Protein AF-A0A183ER41-F1 (afdb_monomer_lite)

Sequence (78 aa):
MLLLLLHEVVGCCLLAVLSEALVQSDLQRRVNSFFEAPGHTNNWAVLVCTSRFWFNYRHVANVLSLYHSVKRLGIPDR

InterPro domains:
  IPR001096 Peptidase C13, legumain [PR00776] (44-68)
  IPR001096 Peptidase C13, legumain [PR00776] (69-78)
  IPR028361 GPI-anchor transamidase [PTHR48067] (10-77)

Foldseek 3Di:
DVVVVVVVVVVVVVVVVVVVVVVVVVVVVVVVVVVVDDPDDPDDDDADAPDDDPVVVVSVVVSVVVVVVCVVVVDDPD

Organism: NCBI:txid637853

Secondary structure (DSSP, 8-state):
-HHHHHHHHHHHHHHHHHHHHHHHHHHHHHHHHHHH--S-------------SGGGHHHHHHHHHHHHHHHHTT----

Structure (mmCIF, N/CA/C/O backbone):
data_AF-A0A183ER41-F1
#
_entry.id   AF-A0A183ER41-F1
#
loop_
_atom_site.group_PDB
_atom_site.id
_atom_site.type_symbol
_atom_site.label_atom_id
_atom_site.label_alt_id
_atom_site.label_comp_id
_atom_site.label_asym_id
_atom_site.label_entity_id
_atom_site.label_seq_id
_atom_site.pdbx_PDB_ins_code
_atom_site.Cartn_x
_atom_site.Cartn_y
_atom_site.Cartn_z
_atom_site.occupancy
_atom_site.B_iso_or_equiv
_atom_site.auth_seq_id
_atom_site.auth_comp_id
_atom_site.auth_asym_id
_atom_site.auth_atom_id
_atom_site.pdbx_PDB_model_num
ATOM 1 N N . MET A 1 1 ? -36.104 14.043 56.667 1.00 75.75 1 MET A N 1
ATOM 2 C CA . MET A 1 1 ? -34.739 14.562 56.423 1.00 75.75 1 MET A CA 1
ATOM 3 C C . MET A 1 1 ? -33.804 13.476 55.884 1.00 75.75 1 MET A C 1
ATOM 5 O O . MET A 1 1 ? -33.289 13.655 54.794 1.00 75.75 1 MET A O 1
ATOM 9 N N . LEU A 1 2 ? -33.663 12.321 56.551 1.00 71.94 2 LEU A N 1
ATOM 10 C CA . LEU A 1 2 ? -32.803 11.211 56.089 1.00 71.94 2 LEU A CA 1
ATOM 11 C C . LEU A 1 2 ? -33.239 10.576 54.745 1.00 71.94 2 LEU A C 1
ATOM 13 O O . LEU A 1 2 ? -32.402 10.247 53.915 1.00 71.94 2 LEU A O 1
ATOM 17 N N . LEU A 1 3 ? -34.551 10.456 54.507 1.00 74.88 3 LEU A N 1
ATOM 18 C CA . LEU A 1 3 ? -35.103 9.855 53.281 1.00 74.88 3 LEU A CA 1
ATOM 19 C C . LEU A 1 3 ? -34.862 10.709 52.018 1.00 74.88 3 LEU A C 1
ATOM 21 O O . LEU A 1 3 ? -34.722 10.167 50.929 1.00 74.88 3 LEU A O 1
ATOM 25 N N . LEU A 1 4 ? -34.778 12.036 52.171 1.00 74.69 4 LEU A N 1
ATOM 26 C CA . LEU A 1 4 ? -34.497 12.956 51.061 1.00 74.69 4 LEU A CA 1
ATOM 27 C C . LEU A 1 4 ? -33.023 12.876 50.640 1.00 74.69 4 LEU A C 1
ATOM 29 O O . LEU A 1 4 ? -32.731 12.856 49.453 1.00 74.69 4 LEU A O 1
ATOM 33 N N . LEU A 1 5 ? -32.104 12.730 51.601 1.00 72.00 5 LEU A N 1
ATOM 34 C CA . LEU A 1 5 ? -30.673 12.563 51.318 1.00 72.00 5 LEU A CA 1
ATOM 35 C C . LEU A 1 5 ? -30.372 11.254 50.574 1.00 72.00 5 LEU A C 1
ATOM 37 O O . LEU A 1 5 ? -29.526 11.236 49.688 1.00 72.00 5 LEU A O 1
ATOM 41 N N . LEU A 1 6 ? -31.086 10.169 50.891 1.00 75.88 6 LEU A N 1
ATOM 42 C CA . LEU A 1 6 ? -30.950 8.893 50.180 1.00 75.88 6 LEU A CA 1
ATOM 43 C C . LEU A 1 6 ? -31.366 8.998 48.706 1.00 75.88 6 LEU A C 1
ATOM 45 O O . LEU A 1 6 ? -30.692 8.437 47.848 1.00 75.88 6 LEU A O 1
ATOM 49 N N . HIS A 1 7 ? -32.441 9.729 48.405 1.00 77.81 7 HIS A N 1
ATOM 50 C CA . HIS A 1 7 ? -32.920 9.888 47.032 1.00 77.81 7 HIS A CA 1
ATOM 51 C C . HIS A 1 7 ? -31.954 10.721 46.172 1.00 77.81 7 HIS A C 1
ATOM 53 O O . HIS A 1 7 ? -31.660 10.341 45.040 1.00 77.81 7 HIS A O 1
ATOM 59 N N . GLU A 1 8 ? -31.391 11.796 46.731 1.00 80.38 8 GLU A N 1
ATOM 60 C CA .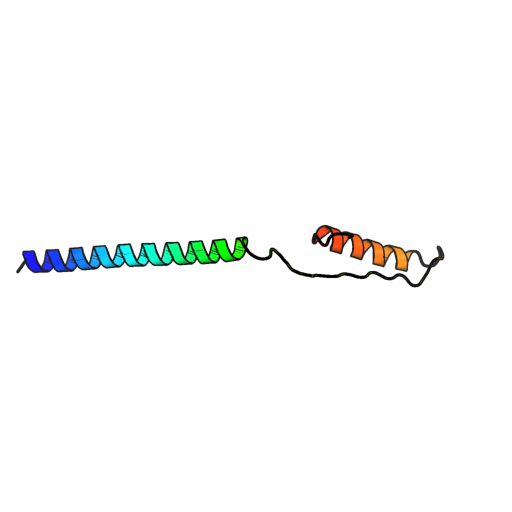 GLU A 1 8 ? -30.374 12.621 46.058 1.00 80.38 8 GLU A CA 1
ATOM 61 C 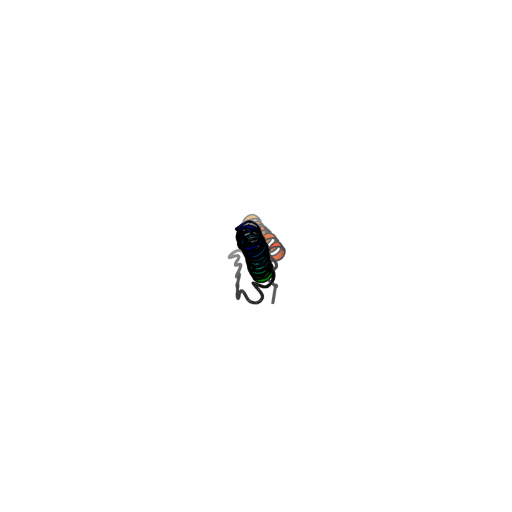C . GLU A 1 8 ? -29.081 11.835 45.776 1.00 80.38 8 GLU A C 1
ATOM 63 O O . GLU A 1 8 ? -28.518 11.916 44.683 1.00 80.38 8 GLU A O 1
ATOM 68 N N . VAL A 1 9 ? -28.626 11.009 46.728 1.00 82.56 9 VAL A N 1
ATOM 69 C CA . VAL A 1 9 ? -27.423 10.173 46.556 1.00 82.56 9 VAL A CA 1
ATOM 70 C C . VAL A 1 9 ? -27.639 9.098 45.487 1.00 82.56 9 VAL A C 1
ATOM 72 O O . VAL A 1 9 ? -26.786 8.920 44.620 1.00 82.56 9 VAL A O 1
ATOM 75 N N . VAL A 1 10 ? -28.789 8.413 45.497 1.00 87.38 10 VAL A N 1
ATOM 76 C CA . VAL A 1 10 ? -29.122 7.394 44.485 1.00 87.38 10 VAL A CA 1
ATOM 77 C C . VAL A 1 10 ? -29.259 8.018 43.091 1.00 87.38 10 VAL A C 1
ATOM 79 O O . VAL A 1 10 ? -28.775 7.439 42.117 1.00 87.38 10 VAL A O 1
ATOM 82 N N . GLY A 1 11 ? -29.846 9.216 42.992 1.00 84.81 11 GLY A N 1
ATOM 83 C CA . GLY A 1 11 ? -29.944 9.971 41.741 1.00 84.81 11 GLY A CA 1
ATOM 84 C C . GLY A 1 11 ? -28.576 10.333 41.158 1.00 84.81 11 GLY A C 1
ATOM 85 O O . GLY A 1 11 ? -28.323 10.078 39.980 1.00 84.81 11 GLY A O 1
ATOM 86 N N . CYS A 1 12 ? -27.662 10.844 41.987 1.00 82.12 12 CYS A N 1
ATOM 87 C CA . CYS A 1 12 ? -26.286 11.141 41.578 1.00 82.12 12 CYS A CA 1
ATOM 88 C C . CYS A 1 12 ? -25.519 9.891 41.131 1.00 82.12 12 CYS A C 1
ATOM 90 O O . CYS A 1 12 ? -24.831 9.930 40.110 1.00 82.12 12 CYS A O 1
ATOM 92 N N . CYS A 1 13 ? -25.658 8.772 41.849 1.00 82.44 13 CYS A N 1
ATOM 93 C CA . CYS A 1 13 ? -25.024 7.512 41.458 1.00 82.44 13 CYS A CA 1
ATOM 94 C C . CYS A 1 13 ? -25.522 7.017 40.094 1.00 82.44 13 CYS A C 1
ATOM 96 O O . CYS A 1 13 ? -24.717 6.580 39.274 1.00 82.44 13 CYS A O 1
ATOM 98 N N . LEU A 1 14 ? -26.827 7.121 39.822 1.00 83.06 14 LEU A N 1
ATOM 99 C CA . LEU A 1 14 ? -27.395 6.721 38.534 1.00 83.06 14 LEU A CA 1
ATOM 100 C C . LEU A 1 14 ? -26.880 7.605 37.387 1.00 83.06 14 LEU A C 1
ATOM 102 O O . LEU A 1 14 ? -26.527 7.096 36.325 1.00 83.06 14 LEU A O 1
ATOM 106 N N . LEU A 1 15 ? -26.784 8.918 37.611 1.00 80.00 15 LEU A N 1
ATOM 107 C CA . LEU A 1 15 ? -26.262 9.873 36.629 1.00 80.00 15 LEU A CA 1
ATOM 108 C C . LEU A 1 15 ? -24.781 9.626 36.296 1.00 80.00 15 LEU A C 1
ATOM 110 O O . LEU A 1 15 ? -24.404 9.675 35.125 1.00 80.00 15 LEU A O 1
ATOM 114 N N . ALA A 1 16 ? -23.958 9.310 37.302 1.00 84.00 16 ALA A N 1
ATOM 115 C CA . ALA A 1 16 ? -22.542 8.993 37.116 1.00 84.00 16 ALA A CA 1
ATOM 116 C C . ALA A 1 16 ? -22.345 7.747 36.235 1.00 84.00 16 ALA A C 1
ATOM 118 O O . ALA A 1 16 ? -21.649 7.815 35.220 1.00 84.00 16 ALA A O 1
ATOM 119 N N . VAL A 1 17 ? -23.045 6.650 36.544 1.00 84.06 17 VAL A N 1
ATOM 120 C CA . VAL A 1 17 ? -22.965 5.390 35.778 1.00 84.06 17 VAL A CA 1
ATOM 121 C C . VAL A 1 17 ? -23.416 5.574 34.321 1.00 84.06 17 VAL A C 1
ATOM 123 O O . VAL A 1 17 ? -22.820 5.007 33.405 1.00 84.06 17 VAL A O 1
ATOM 126 N N . LEU A 1 18 ? -24.440 6.400 34.074 1.00 79.69 18 LEU A N 1
ATOM 127 C CA . LEU A 1 18 ? -24.913 6.690 32.715 1.00 79.69 18 LEU A CA 1
ATOM 128 C C . LEU A 1 18 ? -23.905 7.516 31.899 1.00 79.69 18 LEU A C 1
ATOM 130 O O . LEU A 1 18 ? -23.767 7.293 30.695 1.00 79.69 18 LEU A O 1
ATOM 134 N N . SER A 1 19 ? -23.183 8.440 32.542 1.00 80.62 19 SER A N 1
ATOM 135 C CA . SER A 1 19 ? -22.145 9.244 31.885 1.00 80.62 19 SER A CA 1
ATOM 136 C C . SER A 1 19 ? -20.943 8.403 31.445 1.00 80.62 19 SER A C 1
ATOM 138 O O . SER A 1 19 ? -20.476 8.540 30.315 1.00 80.62 19 SER A O 1
ATOM 140 N N . GLU A 1 20 ? -20.501 7.470 32.290 1.00 80.19 20 GLU A N 1
ATOM 141 C CA . GLU A 1 20 ? -19.409 6.541 31.984 1.00 80.19 20 GLU A CA 1
ATOM 142 C C . GLU A 1 20 ? -19.791 5.608 30.826 1.00 80.19 20 GLU A C 1
ATOM 144 O O . GLU A 1 20 ? -19.002 5.403 29.902 1.00 80.19 20 GLU A O 1
ATOM 149 N N . ALA A 1 21 ? -21.034 5.113 30.812 1.00 78.69 21 ALA A N 1
ATOM 150 C CA . ALA A 1 21 ? -21.543 4.261 29.739 1.00 78.69 21 ALA A CA 1
ATOM 151 C C . ALA A 1 21 ? -21.600 4.979 28.374 1.00 78.69 21 ALA A C 1
ATOM 153 O O . ALA A 1 21 ? -21.239 4.393 27.348 1.00 78.69 21 ALA A O 1
ATOM 154 N N . LEU A 1 22 ? -22.009 6.255 28.351 1.00 78.19 22 LEU A N 1
ATOM 155 C CA . LEU A 1 22 ? -22.013 7.085 27.140 1.00 78.19 22 LEU A CA 1
ATOM 156 C C . LEU A 1 22 ? -20.591 7.313 26.611 1.00 78.19 22 LEU A C 1
ATOM 158 O O . LEU A 1 22 ? -20.335 7.061 25.431 1.00 78.19 22 LEU A O 1
ATOM 162 N N . VAL A 1 23 ? -19.649 7.677 27.488 1.00 82.88 23 VAL A N 1
ATOM 163 C CA . VAL A 1 23 ? -18.233 7.882 27.130 1.00 82.88 23 VAL A CA 1
ATOM 164 C C . VAL A 1 23 ? -17.610 6.611 26.540 1.00 82.88 23 VAL A C 1
ATOM 166 O O . VAL A 1 23 ? -16.898 6.679 25.534 1.00 82.88 23 VAL A O 1
ATOM 169 N N . GLN A 1 24 ? -17.917 5.439 27.106 1.00 80.25 24 GLN A N 1
ATOM 170 C CA . GLN A 1 24 ? -17.435 4.148 26.602 1.00 80.25 24 GLN A CA 1
ATOM 171 C C . GLN A 1 24 ? -17.933 3.868 25.171 1.00 80.25 24 GLN A C 1
ATOM 173 O O . GLN A 1 24 ? -17.190 3.350 24.333 1.00 80.25 24 GLN A O 1
ATOM 178 N N . SER A 1 25 ? -19.188 4.230 24.883 1.00 79.56 25 SER A N 1
ATOM 179 C CA . SER A 1 25 ? -19.822 4.015 23.579 1.00 79.56 25 SER A CA 1
ATOM 180 C C . SER A 1 25 ? -19.267 4.934 22.483 1.00 79.56 25 SER A C 1
ATOM 182 O O . SER A 1 25 ? -19.054 4.484 21.354 1.00 79.56 25 SER A O 1
ATOM 184 N N . ASP A 1 26 ? -18.945 6.188 22.815 1.00 82.81 26 ASP A N 1
ATOM 185 C CA . ASP A 1 26 ? -18.309 7.131 21.892 1.00 82.81 26 ASP A CA 1
ATOM 186 C C . ASP A 1 26 ? -16.869 6.730 21.574 1.00 82.81 26 ASP A C 1
ATOM 188 O O . ASP A 1 26 ? -16.454 6.787 20.414 1.00 82.81 26 ASP A O 1
ATOM 192 N N . LEU A 1 27 ? -16.115 6.256 22.573 1.00 82.62 27 LEU A N 1
ATOM 193 C CA . LEU A 1 27 ? -14.776 5.712 22.353 1.00 82.62 27 LEU A CA 1
ATOM 194 C C . LEU A 1 27 ? -14.833 4.502 21.413 1.00 82.62 27 LEU A C 1
ATOM 196 O O . LEU A 1 27 ? -14.088 4.459 20.437 1.00 82.62 27 LEU A O 1
ATOM 200 N N . GLN A 1 28 ? -15.742 3.556 21.663 1.00 82.62 28 GLN A N 1
ATOM 201 C CA . GLN A 1 28 ? -15.955 2.390 20.800 1.00 82.62 28 GLN A CA 1
ATOM 202 C C . GLN A 1 28 ? -16.314 2.792 19.366 1.00 82.6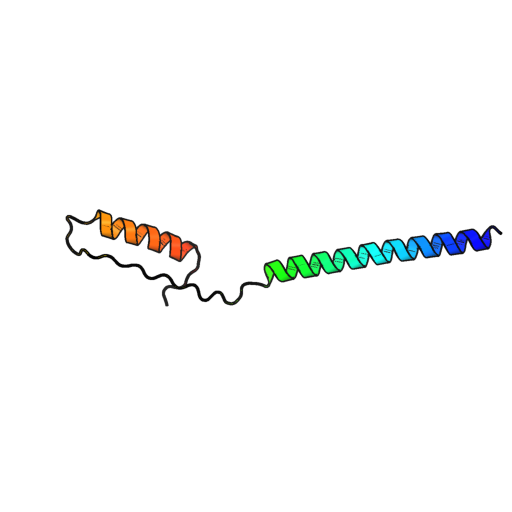2 28 GLN A C 1
ATOM 204 O O . GLN A 1 28 ? -15.724 2.267 18.427 1.00 82.62 28 GLN A O 1
ATOM 209 N N . ARG A 1 29 ? -17.214 3.764 19.174 1.00 79.31 29 ARG A N 1
ATOM 210 C CA . ARG A 1 29 ? -17.548 4.289 17.839 1.00 79.31 29 ARG A CA 1
ATOM 211 C C . ARG A 1 29 ? -16.355 4.932 17.154 1.00 79.31 29 ARG A C 1
ATOM 213 O O . ARG A 1 29 ? -16.145 4.708 15.968 1.00 79.31 29 ARG A O 1
ATOM 220 N N . ARG A 1 30 ? -15.563 5.713 17.888 1.00 78.94 30 ARG A N 1
ATOM 221 C CA . ARG A 1 30 ? -14.384 6.392 17.348 1.00 78.94 30 ARG A CA 1
ATOM 222 C C . ARG A 1 30 ? -13.321 5.379 16.940 1.00 78.94 30 ARG A C 1
ATOM 224 O O . ARG A 1 30 ? -12.820 5.442 15.824 1.00 78.94 30 ARG A O 1
ATOM 231 N N . VAL A 1 31 ? -13.049 4.404 17.801 1.00 81.00 31 VAL A N 1
ATOM 232 C CA . VAL A 1 31 ? -12.136 3.287 17.538 1.00 81.00 31 VAL A CA 1
ATOM 233 C C . VAL A 1 31 ? -12.612 2.463 16.338 1.00 81.00 31 VAL A C 1
ATOM 235 O O . VAL A 1 31 ? -11.830 2.243 15.420 1.00 81.00 31 VAL A O 1
ATOM 238 N N . ASN A 1 32 ? -13.895 2.099 16.270 1.00 78.69 32 ASN A N 1
ATOM 239 C CA . ASN A 1 32 ? -14.449 1.387 15.115 1.00 78.69 32 ASN A CA 1
ATOM 240 C C . ASN A 1 32 ? -14.359 2.228 13.838 1.00 78.69 32 ASN A C 1
ATOM 242 O O . ASN A 1 32 ? -13.914 1.712 12.828 1.00 78.69 32 ASN A O 1
ATOM 246 N N . SER A 1 33 ? -14.637 3.535 13.884 1.00 73.50 33 SER A N 1
ATOM 247 C CA . SER A 1 33 ? -14.488 4.419 12.717 1.00 73.50 33 SER A CA 1
ATOM 248 C C . SER A 1 33 ? -13.038 4.550 12.227 1.00 73.50 33 SER A C 1
ATOM 250 O O . SER A 1 33 ? -12.808 4.715 11.031 1.00 73.50 33 SER A O 1
ATOM 252 N N . PHE A 1 34 ? -12.055 4.425 13.129 1.00 69.69 34 PHE A N 1
ATOM 253 C CA . PHE A 1 34 ? -10.635 4.354 12.771 1.00 69.69 34 PHE A CA 1
ATOM 254 C C . PHE A 1 34 ? -10.260 3.022 12.112 1.00 69.69 34 PHE A C 1
ATOM 256 O O . PHE A 1 34 ? -9.354 2.999 11.285 1.00 69.69 34 PHE A O 1
ATOM 263 N N . PHE A 1 35 ? -10.936 1.927 12.463 1.00 66.75 35 PHE A N 1
ATOM 264 C CA . PHE A 1 35 ? -10.730 0.618 11.838 1.00 66.75 35 PHE A CA 1
ATOM 265 C C . PHE A 1 35 ? -11.611 0.391 10.593 1.00 66.75 35 PHE A C 1
ATOM 267 O O . PHE A 1 35 ? -11.278 -0.452 9.765 1.00 66.75 35 PHE A O 1
ATOM 274 N N . GLU A 1 36 ? -12.698 1.153 10.427 1.00 65.44 36 GLU A N 1
ATOM 275 C CA . GLU A 1 36 ? -13.638 1.077 9.297 1.00 65.44 36 GLU A CA 1
ATOM 276 C C . GLU A 1 36 ? -13.245 1.973 8.101 1.00 65.44 36 GLU A C 1
ATOM 278 O O . GLU A 1 36 ? -13.752 1.776 6.996 1.00 65.44 36 GLU A O 1
ATOM 283 N N . ALA A 1 37 ? -12.301 2.910 8.258 1.00 60.81 37 ALA A N 1
ATOM 284 C CA . ALA A 1 37 ? -11.726 3.682 7.149 1.00 60.81 37 ALA A CA 1
ATOM 285 C C . ALA A 1 37 ? -10.215 3.397 7.015 1.00 60.81 37 ALA A C 1
ATOM 287 O O . ALA A 1 37 ? -9.484 3.585 7.985 1.00 60.81 37 ALA A O 1
ATOM 288 N N . PRO A 1 38 ? -9.721 2.972 5.828 1.00 57.38 38 PRO A N 1
ATOM 289 C CA . PRO A 1 38 ? -9.957 3.676 4.569 1.00 57.38 38 PRO A CA 1
ATOM 290 C C . PRO A 1 38 ? -10.263 2.721 3.397 1.00 57.38 38 PRO A C 1
ATOM 292 O O . PRO A 1 38 ? -9.365 2.211 2.732 1.00 57.38 38 PRO A O 1
ATOM 295 N N . GLY A 1 39 ? -11.543 2.508 3.092 1.00 61.19 39 GLY A N 1
ATOM 296 C CA . GLY A 1 39 ? -11.949 1.615 1.999 1.00 61.19 39 GLY A CA 1
ATOM 297 C C . GLY A 1 39 ? -11.607 2.094 0.578 1.00 61.19 39 GLY A C 1
ATOM 298 O O . GLY A 1 39 ? -11.689 1.292 -0.342 1.00 61.19 39 GLY A O 1
ATOM 299 N N . HIS A 1 40 ? -11.234 3.364 0.362 1.00 60.28 40 HIS A N 1
ATOM 300 C CA . HIS A 1 40 ? -10.965 3.914 -0.978 1.00 60.28 40 HIS A CA 1
ATOM 301 C C . HIS A 1 40 ? -9.929 5.051 -0.941 1.00 60.28 40 HIS A C 1
ATOM 303 O O . HIS A 1 40 ? -10.287 6.227 -0.912 1.00 60.28 40 HIS A O 1
ATOM 309 N N . THR A 1 41 ? -8.635 4.724 -0.983 1.00 65.38 41 THR A N 1
ATOM 310 C CA . THR A 1 41 ? -7.596 5.710 -1.338 1.00 65.38 41 THR A CA 1
ATOM 311 C C . THR A 1 41 ? -7.133 5.416 -2.761 1.00 65.38 41 THR A C 1
ATOM 313 O O . THR A 1 41 ? -6.599 4.345 -3.037 1.00 65.38 41 THR A O 1
ATOM 316 N N . ASN A 1 42 ? -7.409 6.327 -3.699 1.00 72.69 42 ASN A N 1
ATOM 317 C CA . ASN A 1 42 ? -6.979 6.199 -5.094 1.00 72.69 42 ASN A CA 1
ATOM 318 C C . ASN A 1 42 ? -5.504 6.615 -5.220 1.00 72.69 42 ASN A C 1
ATOM 320 O O . ASN A 1 42 ? -5.173 7.666 -5.771 1.00 72.69 42 ASN A O 1
ATOM 324 N N . ASN A 1 43 ? -4.628 5.820 -4.613 1.00 79.94 43 ASN A N 1
ATOM 325 C CA . ASN A 1 43 ? -3.192 6.044 -4.634 1.00 79.94 43 ASN A CA 1
ATOM 326 C C . ASN A 1 43 ? -2.610 5.385 -5.883 1.00 79.94 43 ASN A C 1
ATOM 328 O O . ASN A 1 43 ? -2.652 4.164 -6.019 1.00 79.94 43 ASN A O 1
ATOM 332 N N . TRP A 1 44 ? -2.045 6.193 -6.776 1.00 86.38 44 TRP A N 1
ATOM 333 C CA . TRP A 1 44 ? -1.363 5.719 -7.974 1.00 86.38 44 TRP A CA 1
ATOM 334 C C . TRP A 1 44 ? 0.150 5.874 -7.813 1.00 86.38 44 TRP A C 1
ATOM 336 O O . TRP A 1 44 ? 0.641 6.873 -7.288 1.00 86.38 44 TRP A O 1
ATOM 346 N N . ALA A 1 45 ? 0.898 4.877 -8.277 1.00 87.75 45 ALA A N 1
ATOM 347 C CA . ALA A 1 45 ? 2.353 4.910 -8.326 1.00 87.75 45 ALA A CA 1
ATOM 348 C C . ALA A 1 45 ? 2.805 4.538 -9.741 1.00 87.75 45 ALA A C 1
ATOM 350 O O . ALA A 1 45 ? 2.466 3.471 -10.243 1.00 87.75 45 ALA A O 1
ATOM 351 N N . VAL A 1 46 ? 3.578 5.413 -10.386 1.00 91.31 46 VAL A N 1
ATOM 352 C CA . VAL A 1 46 ? 4.174 5.152 -11.704 1.00 91.31 46 VAL A CA 1
ATOM 353 C C . VAL A 1 46 ? 5.685 5.113 -11.541 1.00 91.31 46 VAL A C 1
ATOM 355 O O . VAL A 1 46 ? 6.294 6.075 -11.076 1.00 91.31 46 VAL A O 1
ATOM 358 N N . LEU A 1 47 ? 6.291 3.992 -11.929 1.00 90.88 47 LEU A N 1
ATOM 359 C CA . LEU A 1 47 ? 7.734 3.798 -11.882 1.00 90.88 47 LEU A CA 1
ATOM 360 C C . LEU A 1 47 ? 8.295 3.775 -13.306 1.00 90.88 47 LEU A C 1
ATOM 362 O O . LEU A 1 47 ? 7.807 3.034 -14.156 1.00 90.88 47 LEU A O 1
ATOM 366 N N . VAL A 1 48 ? 9.338 4.567 -13.568 1.00 90.75 48 VAL A N 1
ATOM 367 C CA . VAL A 1 48 ? 9.960 4.685 -14.897 1.00 90.75 48 VAL A CA 1
ATOM 368 C C . VAL A 1 48 ? 11.471 4.493 -14.791 1.00 90.75 48 VAL A C 1
ATOM 370 O O . VAL A 1 48 ? 12.124 5.107 -13.951 1.00 90.75 48 VAL A O 1
ATOM 373 N N . CYS A 1 49 ? 12.034 3.671 -15.682 1.00 89.88 49 CYS A N 1
ATOM 374 C CA . CYS A 1 49 ? 13.477 3.549 -15.902 1.00 89.88 49 CYS A CA 1
ATOM 375 C C . CYS A 1 49 ? 13.819 4.011 -17.326 1.00 89.88 49 CYS A C 1
ATOM 377 O O . CYS A 1 49 ? 13.216 3.542 -18.288 1.00 89.88 49 CYS A O 1
ATOM 379 N N . THR A 1 50 ? 14.798 4.908 -17.477 1.00 86.81 50 THR A N 1
ATOM 380 C CA . THR A 1 50 ? 15.193 5.504 -18.771 1.00 86.81 50 THR A CA 1
ATOM 381 C C . THR A 1 50 ? 16.374 4.798 -19.452 1.00 86.81 50 THR A C 1
ATOM 383 O O . THR A 1 50 ? 16.913 5.299 -20.436 1.00 86.81 50 THR A O 1
ATOM 386 N N . SER A 1 51 ? 16.796 3.626 -18.962 1.00 85.31 51 SER A N 1
ATOM 387 C CA . SER A 1 51 ? 17.931 2.867 -19.503 1.00 85.31 51 SER A CA 1
ATOM 388 C C . SER A 1 51 ? 17.608 1.376 -19.678 1.00 85.31 51 SER A C 1
ATOM 390 O O . SER A 1 51 ? 16.830 0.801 -18.918 1.00 85.31 51 SER A O 1
ATOM 392 N N . ARG A 1 52 ? 18.203 0.750 -20.708 1.00 79.50 52 ARG A N 1
ATOM 393 C CA . ARG A 1 52 ? 17.972 -0.664 -21.086 1.00 79.50 52 ARG A CA 1
ATOM 394 C C . ARG A 1 52 ? 19.224 -1.547 -21.084 1.00 79.50 52 ARG A C 1
ATOM 396 O O . ARG A 1 52 ? 19.110 -2.762 -21.189 1.00 79.50 52 ARG A O 1
ATOM 403 N N . PHE A 1 53 ? 20.409 -0.947 -20.996 1.00 84.12 53 PHE A N 1
ATOM 404 C CA . PHE A 1 53 ? 21.683 -1.662 -21.101 1.00 84.12 53 PHE A CA 1
ATOM 405 C C . PHE A 1 53 ? 22.207 -2.133 -19.742 1.00 84.12 53 PHE A C 1
ATOM 407 O O . PHE A 1 53 ? 22.031 -1.446 -18.736 1.00 84.12 53 PHE A O 1
ATOM 414 N N . TRP A 1 54 ? 22.933 -3.256 -19.744 1.00 80.62 54 TRP A N 1
ATOM 415 C CA . TRP A 1 54 ? 23.495 -3.905 -18.550 1.00 80.62 54 TRP A CA 1
ATOM 416 C C . TRP A 1 54 ? 24.380 -2.983 -17.700 1.00 80.62 54 TRP A C 1
ATOM 418 O O . TRP A 1 54 ? 24.333 -3.027 -16.473 1.00 80.62 54 TRP A O 1
ATOM 428 N N . PHE A 1 55 ? 25.121 -2.075 -18.342 1.00 79.38 55 PHE A N 1
ATOM 429 C CA . PHE A 1 55 ? 25.942 -1.063 -17.666 1.00 79.38 55 PHE A CA 1
ATOM 430 C C . PHE A 1 55 ? 25.151 -0.187 -16.681 1.00 79.38 55 PHE A C 1
ATOM 432 O O . PHE A 1 55 ? 25.722 0.364 -15.744 1.00 79.38 55 PHE A O 1
ATOM 439 N N . ASN A 1 56 ? 23.831 -0.099 -16.851 1.00 83.75 56 ASN A N 1
ATOM 440 C CA . ASN A 1 56 ? 22.937 0.690 -16.015 1.00 83.75 56 ASN A CA 1
ATOM 441 C C . ASN A 1 56 ? 22.113 -0.169 -15.043 1.00 83.75 56 ASN A C 1
ATOM 443 O O . ASN A 1 56 ? 21.051 0.269 -14.604 1.00 83.75 56 ASN A O 1
ATOM 447 N N . TYR A 1 57 ? 22.588 -1.366 -14.673 1.00 90.06 57 TYR A N 1
ATOM 448 C CA . TYR A 1 57 ? 21.901 -2.277 -13.743 1.00 90.06 57 TYR A CA 1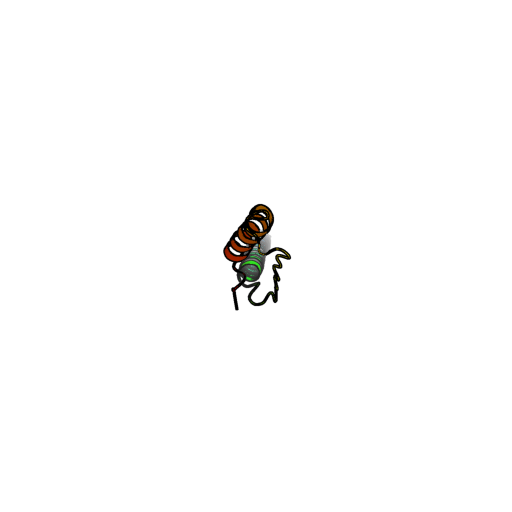
ATOM 449 C C . TYR A 1 57 ? 21.408 -1.583 -12.461 1.00 90.06 57 TYR A C 1
ATOM 451 O O . TYR A 1 57 ? 20.312 -1.866 -11.982 1.00 90.06 57 TYR A O 1
ATOM 459 N N . ARG A 1 58 ? 22.161 -0.599 -11.944 1.00 88.31 58 ARG A N 1
ATOM 460 C CA . ARG A 1 58 ? 21.750 0.202 -10.777 1.00 88.31 58 ARG A CA 1
ATOM 461 C C . ARG A 1 58 ? 20.425 0.947 -10.977 1.00 88.31 58 ARG A C 1
ATOM 463 O O . ARG A 1 58 ? 19.661 1.063 -10.030 1.00 88.31 58 ARG A O 1
ATOM 470 N N . HIS A 1 59 ? 20.123 1.425 -12.183 1.00 90.56 59 HIS A N 1
ATOM 471 C CA . HIS A 1 59 ? 18.875 2.148 -12.454 1.00 90.56 59 HIS A CA 1
ATOM 472 C C . HIS A 1 59 ? 17.671 1.198 -12.381 1.00 90.56 59 HIS A C 1
ATOM 474 O O . HIS A 1 59 ? 16.663 1.524 -11.761 1.00 90.56 59 HIS A O 1
ATOM 480 N N . VAL A 1 60 ? 17.815 -0.011 -12.929 1.00 90.81 60 VAL A N 1
ATOM 481 C CA . VAL A 1 60 ? 16.787 -1.061 -12.863 1.00 90.81 60 VAL A CA 1
ATOM 482 C C . VAL A 1 60 ? 16.615 -1.576 -11.430 1.00 90.81 60 VAL A C 1
ATOM 484 O O . VAL A 1 60 ? 15.488 -1.720 -10.962 1.00 90.81 60 VAL A O 1
ATOM 487 N N . ALA A 1 61 ? 17.714 -1.790 -10.701 1.00 92.12 61 ALA A N 1
ATOM 488 C CA . ALA A 1 61 ? 17.680 -2.241 -9.310 1.00 92.12 61 ALA A CA 1
ATOM 489 C C . ALA A 1 61 ? 16.989 -1.230 -8.374 1.00 92.12 61 ALA A C 1
ATOM 491 O O . ALA A 1 61 ? 16.207 -1.630 -7.512 1.00 92.12 61 ALA A O 1
ATOM 492 N N . ASN A 1 62 ? 17.221 0.071 -8.574 1.00 92.88 62 ASN A N 1
ATOM 493 C CA . ASN A 1 62 ? 16.565 1.132 -7.804 1.00 92.88 62 ASN A CA 1
ATOM 494 C C . ASN A 1 62 ? 15.051 1.186 -8.056 1.00 92.88 62 ASN A C 1
ATOM 496 O O . ASN A 1 62 ? 14.273 1.404 -7.134 1.00 92.88 62 ASN A O 1
ATOM 500 N N . VAL A 1 63 ? 14.615 0.970 -9.298 1.00 93.12 63 VAL A N 1
ATOM 501 C CA . VAL A 1 63 ? 13.181 0.906 -9.616 1.00 93.12 63 VAL A CA 1
ATOM 502 C C . VAL A 1 63 ? 12.542 -0.345 -9.008 1.00 93.12 63 VAL A C 1
ATOM 504 O O . VAL A 1 63 ? 11.441 -0.276 -8.465 1.00 93.12 63 VAL A O 1
ATOM 507 N N . LEU A 1 64 ? 13.244 -1.479 -9.027 1.00 92.75 64 LEU A N 1
ATOM 508 C CA . LEU A 1 64 ? 12.744 -2.731 -8.461 1.00 92.75 64 LEU A CA 1
ATOM 509 C C . LEU A 1 64 ? 12.606 -2.678 -6.929 1.00 92.75 64 LEU A C 1
ATOM 511 O O . LEU A 1 64 ? 11.635 -3.200 -6.380 1.00 92.75 64 LEU A O 1
ATOM 515 N N . SER A 1 65 ? 13.538 -2.021 -6.229 1.00 93.19 65 SER A N 1
ATOM 516 C CA . SER A 1 65 ? 13.449 -1.845 -4.772 1.00 93.19 65 SER A CA 1
ATOM 517 C C . SER A 1 65 ? 12.241 -0.990 -4.366 1.00 93.19 65 SER A C 1
ATOM 519 O O . SER A 1 65 ? 11.550 -1.303 -3.388 1.00 93.19 65 SER A O 1
ATOM 521 N N . LEU A 1 66 ? 11.928 0.041 -5.158 1.00 92.94 66 LEU A N 1
ATOM 522 C CA . LEU A 1 66 ? 10.724 0.855 -4.996 1.00 92.94 66 LEU A CA 1
ATOM 523 C C . LEU A 1 66 ? 9.456 0.052 -5.304 1.00 92.94 66 LEU A C 1
ATOM 525 O O . LEU A 1 66 ? 8.511 0.111 -4.523 1.00 92.94 66 LEU A O 1
ATOM 529 N N . TYR A 1 67 ? 9.450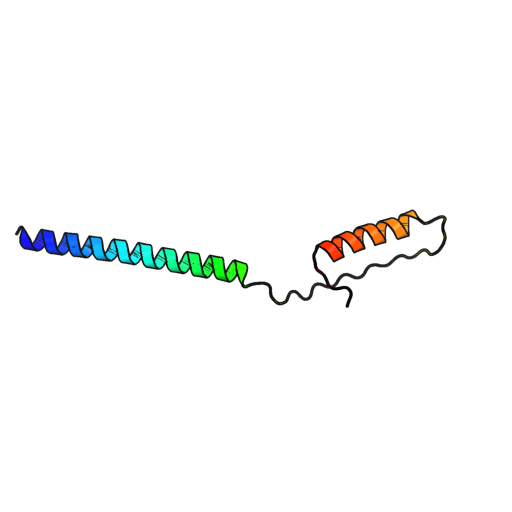 -0.762 -6.362 1.00 94.06 67 TYR A N 1
ATOM 530 C CA . TYR A 1 67 ? 8.324 -1.645 -6.685 1.00 94.06 67 TYR A CA 1
ATOM 531 C C . TYR A 1 67 ? 7.998 -2.607 -5.533 1.00 94.06 67 TYR A C 1
ATOM 533 O O . TYR A 1 67 ? 6.844 -2.710 -5.128 1.00 94.06 67 TYR A O 1
ATOM 541 N N . HIS A 1 68 ? 8.998 -3.258 -4.928 1.00 93.31 68 HIS A N 1
ATOM 542 C CA . HIS A 1 68 ? 8.761 -4.138 -3.774 1.00 93.31 68 HIS A CA 1
ATOM 543 C C . HIS A 1 68 ? 8.215 -3.383 -2.555 1.00 93.31 68 HIS A C 1
ATOM 545 O O . HIS A 1 68 ? 7.380 -3.916 -1.824 1.00 93.31 68 HIS A O 1
ATOM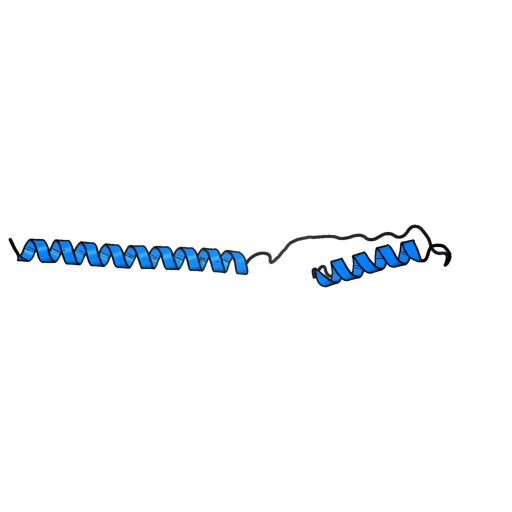 551 N N . SER A 1 69 ? 8.654 -2.139 -2.349 1.00 93.25 69 SER A N 1
ATOM 552 C CA . SER A 1 69 ? 8.143 -1.278 -1.277 1.00 93.25 69 SER A CA 1
ATOM 553 C C . SER A 1 69 ? 6.677 -0.907 -1.516 1.00 93.25 69 SER A C 1
ATOM 555 O O . SER A 1 69 ? 5.851 -1.076 -0.625 1.00 93.25 69 SER A O 1
ATOM 557 N N . VAL A 1 70 ? 6.335 -0.496 -2.740 1.00 91.44 70 VAL A N 1
ATOM 558 C CA . VAL A 1 70 ? 4.963 -0.183 -3.177 1.00 91.44 70 VAL A CA 1
ATOM 559 C C . VAL A 1 70 ? 4.046 -1.405 -3.071 1.00 91.44 70 VAL A C 1
ATOM 561 O O . VAL A 1 70 ? 2.951 -1.315 -2.519 1.00 91.44 70 VAL A O 1
ATOM 564 N N . LYS A 1 71 ? 4.523 -2.576 -3.501 1.00 89.62 71 LYS A N 1
ATOM 565 C CA . LYS A 1 71 ? 3.789 -3.843 -3.408 1.00 89.62 71 LYS A CA 1
ATOM 566 C C . LYS A 1 71 ? 3.520 -4.246 -1.957 1.00 89.62 71 LYS A C 1
ATOM 568 O O . LYS A 1 71 ? 2.433 -4.715 -1.633 1.00 89.62 71 LYS A O 1
ATOM 573 N N . ARG A 1 72 ? 4.487 -4.027 -1.059 1.00 88.06 72 ARG A N 1
ATOM 574 C CA . ARG A 1 72 ? 4.331 -4.274 0.384 1.00 88.06 72 ARG A CA 1
ATOM 575 C C . ARG A 1 72 ? 3.344 -3.306 1.045 1.00 88.06 72 ARG A C 1
ATOM 577 O O . ARG A 1 72 ? 2.714 -3.681 2.028 1.00 88.06 72 ARG A O 1
ATOM 584 N N . LEU A 1 73 ? 3.203 -2.093 0.510 1.00 85.75 73 LEU A N 1
ATOM 585 C CA . LEU A 1 73 ? 2.208 -1.109 0.949 1.00 85.75 73 LEU A CA 1
ATOM 586 C C . LEU A 1 73 ? 0.777 -1.450 0.496 1.00 85.75 73 LEU A C 1
ATOM 588 O O . LEU A 1 73 ? -0.159 -0.782 0.920 1.00 85.75 73 LEU A O 1
ATOM 592 N N . GLY A 1 74 ? 0.591 -2.486 -0.329 1.00 84.00 74 GLY A N 1
ATOM 593 C CA . GLY A 1 74 ? -0.730 -2.956 -0.747 1.00 84.00 74 GLY A CA 1
ATOM 594 C C . GLY A 1 74 ? -1.332 -2.203 -1.935 1.00 84.00 74 GLY A C 1
ATOM 595 O O . GLY A 1 74 ? -2.522 -2.366 -2.195 1.00 84.00 74 GLY A O 1
ATOM 596 N N . ILE A 1 75 ? -0.542 -1.407 -2.669 1.00 83.88 75 ILE A N 1
ATOM 597 C CA . ILE A 1 75 ? -0.995 -0.793 -3.927 1.00 83.88 75 ILE A CA 1
ATOM 598 C C . ILE A 1 75 ? -1.062 -1.900 -4.997 1.00 83.88 75 ILE A C 1
ATOM 600 O O . ILE A 1 75 ? -0.045 -2.555 -5.239 1.00 83.88 75 ILE A O 1
ATOM 604 N N . PRO A 1 76 ? -2.236 -2.167 -5.600 1.00 79.44 76 PRO A N 1
ATOM 605 C CA . PRO A 1 76 ? -2.388 -3.227 -6.592 1.00 79.44 76 PRO A CA 1
ATOM 606 C C . PRO A 1 76 ? -1.664 -2.885 -7.904 1.00 79.44 76 PRO A C 1
ATOM 608 O O . PRO A 1 76 ? -1.646 -1.736 -8.325 1.00 79.44 76 PRO A O 1
ATOM 611 N N . ASP A 1 77 ? -1.128 -3.901 -8.588 1.00 79.06 77 ASP A N 1
ATOM 612 C CA . ASP A 1 77 ? -0.402 -3.766 -9.869 1.00 79.06 77 ASP A CA 1
ATOM 613 C C . ASP A 1 77 ? -1.335 -3.542 -11.091 1.00 79.06 77 ASP A C 1
ATOM 615 O O . ASP A 1 77 ? -0.917 -3.752 -12.231 1.00 79.06 77 ASP A O 1
ATOM 619 N N . ARG A 1 78 ? -2.616 -3.217 -10.860 1.00 72.44 78 ARG A N 1
ATOM 620 C CA . ARG A 1 78 ? -3.672 -3.139 -11.886 1.00 72.44 78 ARG A CA 1
ATOM 621 C C . ARG A 1 78 ? -4.012 -1.712 -12.273 1.00 72.44 78 ARG A C 1
ATOM 623 O O . ARG A 1 78 ? -4.057 -0.864 -11.359 1.00 72.44 78 ARG A O 1
#

pLDDT: mean 81.54, std 8.52, range [57.38, 94.06]

Radius of gyration: 29.55 Å; chains: 1; bounding box: 61×19×78 Å